Protein AF-A0A3M0GE66-F1 (afdb_monomer_lite)

Structure (mmCIF, N/CA/C/O backbone):
data_AF-A0A3M0GE66-F1
#
_entry.id   AF-A0A3M0GE66-F1
#
loop_
_atom_site.group_PDB
_atom_site.id
_atom_site.type_symbol
_atom_site.label_atom_id
_atom_site.label_alt_id
_atom_site.label_comp_id
_atom_site.label_asym_id
_atom_site.label_entity_id
_atom_site.label_seq_id
_atom_site.pdbx_PDB_ins_code
_atom_site.Cartn_x
_atom_site.Cartn_y
_atom_site.Cartn_z
_atom_site.occupancy
_atom_site.B_iso_or_equiv
_atom_site.auth_seq_id
_atom_site.auth_comp_id
_atom_site.auth_asym_id
_atom_site.auth_atom_id
_atom_site.pdbx_PDB_model_num
ATOM 1 N N . MET A 1 1 ? -7.270 -8.362 22.444 1.00 81.19 1 MET A N 1
ATOM 2 C CA . MET A 1 1 ? -7.858 -7.692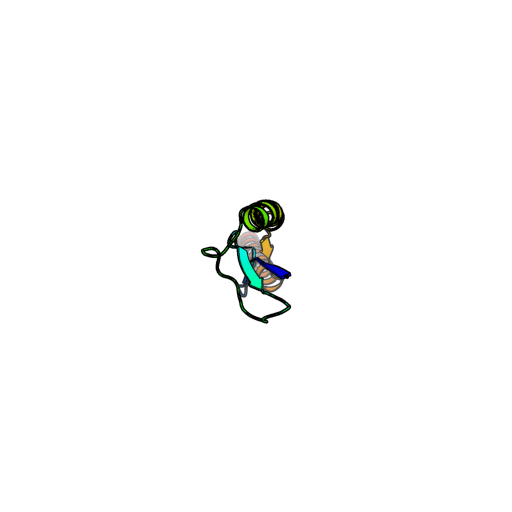 21.264 1.00 81.19 1 MET A CA 1
ATOM 3 C C . MET A 1 1 ? -6.761 -7.568 20.229 1.00 81.19 1 MET A C 1
ATOM 5 O O . MET A 1 1 ? -5.618 -7.399 20.634 1.00 81.19 1 MET A O 1
ATOM 9 N N . GLU A 1 2 ? -7.082 -7.698 18.949 1.00 84.25 2 GLU A N 1
ATOM 10 C CA . GLU A 1 2 ? -6.107 -7.608 17.856 1.00 84.25 2 GLU A CA 1
ATOM 11 C C . GLU A 1 2 ? -6.578 -6.574 16.824 1.00 84.25 2 GLU A C 1
ATOM 13 O O . GLU A 1 2 ? -7.736 -6.587 16.403 1.00 84.25 2 GLU A O 1
ATOM 18 N N . LEU A 1 3 ? -5.683 -5.654 16.458 1.00 85.19 3 LEU A N 1
ATOM 19 C CA . LEU A 1 3 ? -5.882 -4.651 15.413 1.00 85.19 3 LEU A CA 1
ATOM 20 C C . LEU A 1 3 ? -5.005 -5.028 14.223 1.00 85.19 3 LEU A C 1
ATOM 22 O O . LEU A 1 3 ? -3.778 -5.051 14.327 1.00 85.19 3 LEU A O 1
ATOM 26 N N . LEU A 1 4 ? -5.636 -5.329 13.096 1.00 85.56 4 LEU A N 1
ATOM 27 C CA . LEU A 1 4 ? -4.970 -5.718 11.863 1.00 85.56 4 LEU A CA 1
ATOM 28 C C . LEU A 1 4 ? -5.048 -4.554 10.880 1.00 85.56 4 LEU A C 1
ATOM 30 O O . LEU A 1 4 ? -6.136 -4.112 10.520 1.00 85.56 4 LEU A O 1
ATOM 34 N N . PHE A 1 5 ? -3.887 -4.090 10.427 1.00 84.69 5 PHE A N 1
ATOM 35 C CA . PHE A 1 5 ? -3.764 -3.077 9.384 1.00 84.69 5 PHE A CA 1
ATOM 36 C C . PHE A 1 5 ? -3.152 -3.729 8.150 1.00 84.69 5 PHE A C 1
ATOM 38 O O . PHE A 1 5 ? -1.999 -4.168 8.164 1.00 84.69 5 PHE A O 1
ATOM 45 N N . GLN A 1 6 ? -3.932 -3.820 7.080 1.00 81.88 6 GLN A N 1
ATOM 46 C CA . GLN A 1 6 ? -3.514 -4.413 5.820 1.00 81.88 6 GLN A CA 1
ATOM 47 C C . GLN A 1 6 ? -3.482 -3.337 4.743 1.00 81.88 6 GLN A C 1
ATOM 49 O O . GLN A 1 6 ? -4.514 -2.817 4.333 1.00 81.88 6 GLN A O 1
ATOM 54 N N . GLN A 1 7 ? -2.288 -3.011 4.262 1.00 82.12 7 GLN A N 1
ATOM 55 C CA . GLN A 1 7 ? -2.142 -2.099 3.134 1.00 82.12 7 GLN A CA 1
ATOM 56 C C . GLN A 1 7 ? -2.577 -2.788 1.840 1.00 82.12 7 GLN A C 1
ATOM 58 O O . GLN A 1 7 ? -2.183 -3.930 1.579 1.00 82.12 7 GLN A O 1
ATOM 63 N N . GLU A 1 8 ? -3.351 -2.089 1.018 1.00 82.19 8 GLU A N 1
ATOM 64 C CA . GLU A 1 8 ? -3.729 -2.577 -0.301 1.00 82.19 8 GLU A CA 1
ATOM 65 C C . GLU A 1 8 ? -2.589 -2.379 -1.311 1.00 82.19 8 GLU A C 1
ATOM 67 O O . GLU A 1 8 ? -1.842 -1.396 -1.283 1.00 82.19 8 GLU A O 1
ATOM 72 N N . TRP A 1 9 ? -2.431 -3.350 -2.208 1.00 79.88 9 TRP A N 1
ATOM 73 C CA . TRP A 1 9 ? -1.384 -3.347 -3.223 1.00 79.88 9 TRP A CA 1
ATOM 74 C C . TRP A 1 9 ? -2.020 -3.444 -4.599 1.00 79.88 9 TRP A C 1
ATOM 76 O O . TRP A 1 9 ? -2.772 -4.380 -4.866 1.00 79.88 9 TRP A O 1
ATOM 86 N N . ASP A 1 10 ? -1.658 -2.519 -5.479 1.00 80.69 10 ASP A N 1
ATOM 87 C CA . ASP A 1 10 ? -1.945 -2.629 -6.902 1.00 80.69 10 ASP A CA 1
ATOM 88 C C . ASP A 1 10 ? -0.827 -3.463 -7.545 1.00 80.69 10 ASP A C 1
ATOM 90 O O . ASP A 1 10 ? 0.313 -3.007 -7.715 1.00 80.69 10 ASP A O 1
ATOM 94 N N . ASP A 1 11 ? -1.124 -4.735 -7.814 1.00 82.06 11 ASP A N 1
ATOM 95 C CA . ASP A 1 11 ? -0.197 -5.676 -8.439 1.00 82.06 11 ASP A CA 1
ATOM 96 C C . ASP A 1 11 ? -0.617 -5.939 -9.886 1.00 82.06 11 ASP A C 1
ATOM 98 O O . ASP A 1 11 ? -1.558 -6.675 -10.171 1.00 82.06 11 ASP A O 1
ATOM 102 N N . THR A 1 12 ? 0.113 -5.329 -10.815 1.00 85.50 12 THR A N 1
ATOM 103 C CA . THR A 1 12 ? -0.041 -5.563 -12.250 1.00 85.50 12 THR A CA 1
ATOM 104 C C . THR A 1 12 ? 1.134 -6.409 -12.759 1.00 85.50 12 THR A C 1
ATOM 106 O O . THR A 1 12 ? 2.166 -6.576 -12.102 1.00 85.50 12 THR A O 1
ATOM 109 N N . LYS A 1 13 ? 1.021 -6.958 -13.974 1.00 80.75 13 LYS A N 1
ATOM 110 C CA . LYS A 1 13 ? 2.104 -7.719 -14.630 1.00 80.75 13 LYS A CA 1
ATOM 111 C C . LYS A 1 13 ? 3.403 -6.914 -14.815 1.00 80.75 13 LYS A C 1
ATOM 113 O O . LYS A 1 13 ? 4.475 -7.508 -14.882 1.00 80.75 13 LYS A O 1
ATOM 118 N N . LEU A 1 14 ? 3.320 -5.582 -14.880 1.00 81.81 14 LEU A N 1
ATOM 119 C CA . LEU A 1 14 ? 4.453 -4.696 -15.185 1.00 81.81 14 LEU A CA 1
ATOM 120 C C . LEU A 1 14 ? 5.019 -3.972 -13.959 1.00 81.81 14 LEU A C 1
ATOM 122 O O . LEU A 1 14 ? 6.225 -3.749 -13.864 1.00 81.81 14 LEU A O 1
ATOM 126 N N . TYR A 1 15 ? 4.170 -3.625 -13.001 1.00 81.94 15 TYR A N 1
ATOM 127 C CA . TYR A 1 15 ? 4.568 -2.862 -11.828 1.00 81.94 15 TYR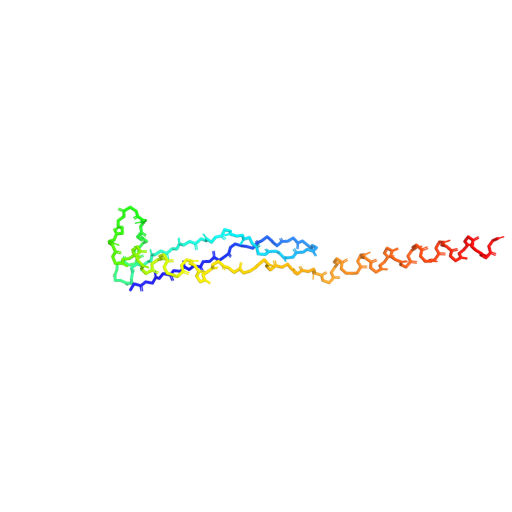 A CA 1
ATOM 128 C C . TYR A 1 15 ? 3.817 -3.357 -10.598 1.00 81.94 15 TYR A C 1
ATOM 130 O O . TYR A 1 15 ? 2.733 -3.933 -10.692 1.00 81.94 15 TYR A O 1
ATOM 138 N N . LYS A 1 16 ? 4.424 -3.138 -9.437 1.00 85.00 16 LYS A N 1
ATOM 139 C CA . LYS A 1 16 ? 3.803 -3.323 -8.134 1.00 85.00 16 LYS A CA 1
ATOM 140 C C . LYS A 1 16 ? 3.839 -1.992 -7.408 1.00 85.00 16 LYS A C 1
ATOM 142 O O . LYS A 1 16 ? 4.919 -1.424 -7.217 1.00 85.00 16 LYS A O 1
ATOM 147 N N . LYS A 1 17 ? 2.673 -1.503 -7.009 1.00 84.06 17 LYS A N 1
ATOM 148 C CA . LYS A 1 17 ? 2.522 -0.233 -6.307 1.00 84.06 17 LYS A CA 1
ATOM 149 C C . LYS A 1 17 ? 1.776 -0.448 -4.992 1.00 84.06 17 LYS A C 1
ATOM 151 O O . LYS A 1 17 ? 0.823 -1.216 -4.931 1.00 84.06 17 LYS A O 1
ATOM 156 N N . ALA A 1 18 ? 2.226 0.217 -3.934 1.00 81.88 18 ALA A N 1
ATOM 157 C CA . ALA A 1 18 ? 1.437 0.365 -2.718 1.00 81.88 18 ALA A CA 1
ATOM 158 C C . ALA A 1 18 ? 0.341 1.410 -2.935 1.00 81.88 18 ALA A C 1
ATOM 160 O O . ALA A 1 18 ? 0.630 2.531 -3.368 1.00 81.88 18 ALA A O 1
ATOM 161 N N . THR A 1 19 ? -0.898 1.054 -2.617 1.00 78.00 19 THR A N 1
ATOM 162 C CA . THR A 1 19 ? -1.993 2.020 -2.551 1.00 78.00 19 THR A CA 1
ATOM 163 C C . THR A 1 19 ? -1.972 2.689 -1.178 1.00 78.00 19 THR A C 1
ATOM 165 O O . THR A 1 19 ? -1.520 2.106 -0.196 1.00 78.00 19 THR A O 1
ATOM 168 N N . ASN A 1 20 ? -2.436 3.936 -1.115 1.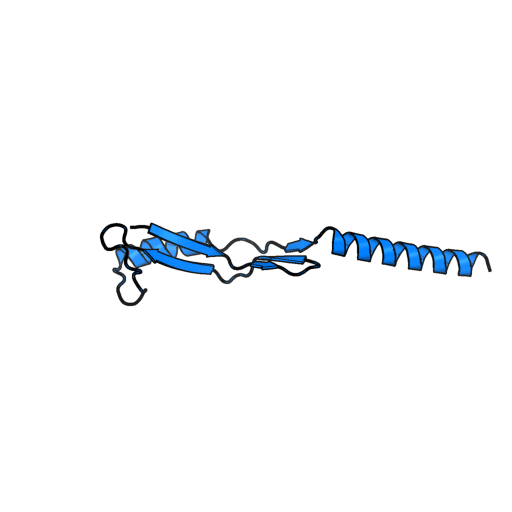00 71.81 20 ASN A N 1
ATOM 169 C CA . ASN A 1 20 ? -2.580 4.672 0.142 1.00 71.81 20 ASN A CA 1
ATOM 170 C C . ASN A 1 20 ? -3.789 4.177 0.971 1.00 71.81 20 ASN A C 1
ATOM 172 O O . ASN A 1 20 ? -3.955 4.563 2.118 1.00 71.81 20 ASN A O 1
ATOM 176 N N . THR A 1 21 ? -4.609 3.279 0.416 1.00 75.75 21 THR A N 1
ATOM 177 C CA . THR A 1 21 ? -5.713 2.637 1.128 1.00 75.75 21 THR A CA 1
ATOM 178 C C . THR A 1 21 ? -5.183 1.568 2.086 1.00 75.75 21 THR A C 1
ATOM 180 O O . THR A 1 21 ? -4.538 0.590 1.691 1.00 75.75 21 THR A O 1
ATOM 183 N N . VAL A 1 22 ? -5.473 1.754 3.371 1.00 79.06 22 VAL A N 1
ATOM 184 C CA . VAL A 1 22 ? -5.235 0.772 4.431 1.00 79.06 22 VAL A CA 1
ATOM 185 C C . VAL A 1 22 ? -6.590 0.194 4.817 1.00 79.06 22 VAL A C 1
ATOM 187 O O . VAL A 1 22 ? -7.525 0.947 5.048 1.00 79.06 22 VAL A O 1
ATOM 190 N N . ARG A 1 23 ? -6.709 -1.137 4.839 1.00 80.69 23 ARG A N 1
ATOM 191 C CA . ARG A 1 23 ? -7.857 -1.841 5.414 1.00 80.69 23 ARG A CA 1
ATOM 192 C C . ARG A 1 23 ? -7.572 -2.164 6.872 1.00 80.69 23 ARG A C 1
ATOM 194 O O . ARG A 1 23 ? -6.601 -2.861 7.173 1.00 80.69 23 A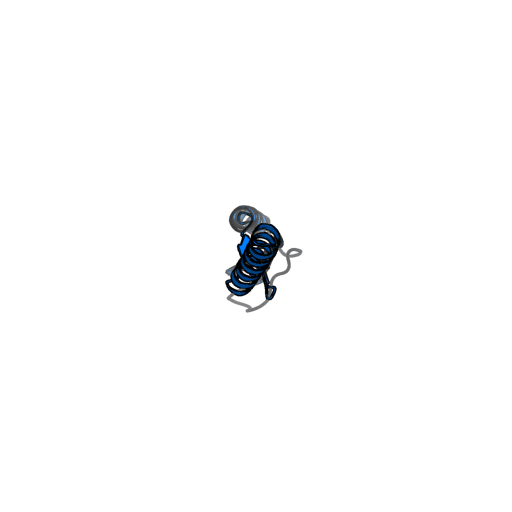RG A O 1
ATOM 201 N N . GLU A 1 24 ? -8.443 -1.703 7.752 1.00 85.19 24 GLU A N 1
ATOM 202 C CA . GLU A 1 24 ? -8.414 -1.959 9.184 1.00 85.19 24 GLU A CA 1
ATOM 203 C C . GLU A 1 24 ? -9.452 -3.011 9.604 1.00 85.19 24 GLU A C 1
ATOM 205 O O . GLU A 1 24 ? -10.607 -3.008 9.176 1.00 85.19 24 GLU A O 1
ATOM 210 N N . VAL A 1 25 ? -9.038 -3.934 10.471 1.00 86.12 25 VAL A N 1
ATOM 211 C CA . VAL A 1 25 ? -9.917 -4.939 11.079 1.00 86.12 25 VAL A CA 1
ATOM 212 C C . VAL A 1 25 ? -9.589 -5.040 12.564 1.00 86.12 25 VAL A C 1
ATOM 214 O O . VAL A 1 25 ? -8.473 -5.399 12.933 1.00 86.12 25 VAL A O 1
ATOM 217 N N . LEU A 1 26 ? -10.569 -4.750 13.423 1.00 88.00 26 LEU A N 1
ATOM 218 C CA . LEU A 1 26 ? -10.483 -4.987 14.865 1.00 88.00 26 LEU A CA 1
ATOM 219 C C . LEU A 1 26 ? -11.210 -6.293 15.204 1.00 88.00 26 LEU A C 1
ATOM 221 O O . LEU A 1 26 ? -12.408 -6.419 14.940 1.00 88.00 26 LEU A O 1
ATOM 225 N N . LYS A 1 27 ? -10.509 -7.253 15.813 1.00 88.25 27 LYS A N 1
ATOM 226 C CA . LYS A 1 27 ? -11.088 -8.533 16.244 1.00 88.25 27 LYS A CA 1
ATOM 227 C C . LYS A 1 27 ? -10.945 -8.730 17.755 1.00 88.25 27 LYS A C 1
ATOM 229 O O . LYS A 1 27 ? -9.923 -8.420 18.380 1.00 88.25 27 LYS A O 1
ATOM 234 N N . CYS A 1 28 ? -12.007 -9.246 18.367 1.00 84.00 28 CYS A N 1
ATOM 235 C CA . CYS A 1 28 ? -11.992 -9.666 19.760 1.00 84.00 28 CYS A CA 1
ATOM 236 C C . CYS A 1 28 ? -11.442 -11.092 19.867 1.00 84.00 28 CYS A C 1
ATOM 238 O O . CYS A 1 28 ? -11.993 -12.003 19.265 1.00 84.00 28 CYS A O 1
ATOM 240 N N . HIS A 1 29 ? -10.414 -11.316 20.686 1.00 84.06 29 HIS A N 1
ATOM 241 C CA . HIS A 1 29 ? -9.914 -12.674 20.946 1.00 84.06 29 HIS A CA 1
ATOM 242 C C . HIS A 1 29 ? -10.865 -13.514 21.802 1.00 84.06 29 HIS A C 1
ATOM 244 O O . HIS A 1 29 ? -10.813 -14.734 21.745 1.00 84.06 29 HIS A O 1
ATOM 250 N N . HIS A 1 30 ? -11.698 -12.872 22.623 1.00 84.62 30 HIS A N 1
ATOM 251 C CA . HIS A 1 30 ? -12.567 -13.584 23.555 1.00 84.62 30 HIS A CA 1
ATOM 252 C C . HIS A 1 30 ? -13.868 -14.049 22.896 1.00 84.62 30 HIS A C 1
ATOM 254 O O . HIS A 1 30 ? -14.305 -15.170 23.117 1.00 84.62 30 HIS A O 1
ATOM 260 N N . CYS A 1 31 ? -14.465 -13.192 22.067 1.00 83.75 31 CYS A N 1
ATOM 261 C CA . CYS A 1 31 ? -15.744 -13.466 21.410 1.00 83.75 31 CYS A CA 1
ATOM 262 C C . CYS A 1 31 ? -15.582 -13.838 19.930 1.00 83.75 31 CYS A C 1
ATOM 264 O O . CYS A 1 31 ? -16.580 -14.028 19.246 1.00 83.75 31 CYS A O 1
ATOM 266 N N . GLU A 1 32 ? -14.348 -13.811 19.413 1.00 83.06 32 GLU A N 1
ATOM 267 C CA . GLU A 1 32 ? -13.967 -14.022 18.003 1.00 83.06 32 GLU A CA 1
ATOM 268 C C . GLU A 1 32 ? -14.692 -13.138 16.972 1.00 83.06 32 GLU A C 1
ATOM 270 O O . GLU A 1 32 ? -14.493 -13.279 15.766 1.00 83.06 32 GLU A O 1
ATOM 275 N N . ALA A 1 33 ? -15.475 -12.172 17.446 1.00 84.69 33 ALA A N 1
ATOM 276 C CA . ALA A 1 33 ? -16.248 -11.249 16.641 1.00 84.69 33 ALA A CA 1
ATOM 277 C C . ALA A 1 33 ? -15.393 -10.081 16.131 1.00 84.69 33 ALA A C 1
ATOM 279 O O . ALA A 1 33 ? -14.496 -9.583 16.825 1.00 84.69 33 ALA A O 1
ATOM 280 N N . GLN A 1 34 ? -15.720 -9.615 14.925 1.00 85.69 34 GLN A N 1
ATOM 281 C CA . GLN A 1 34 ? -15.203 -8.368 14.375 1.00 85.69 34 GLN A CA 1
ATOM 282 C C . GLN A 1 34 ? -15.956 -7.185 14.990 1.00 85.69 34 GLN A C 1
ATOM 284 O O . GLN A 1 34 ? -17.187 -7.153 14.997 1.00 85.69 34 GLN A O 1
ATOM 289 N N . ILE A 1 35 ? -15.215 -6.207 15.504 1.00 85.31 35 ILE A N 1
ATOM 290 C CA . ILE A 1 35 ? -15.774 -5.008 16.126 1.00 85.31 35 ILE A CA 1
ATOM 291 C C . ILE A 1 35 ? -15.711 -3.866 15.114 1.00 85.31 35 ILE A C 1
ATOM 293 O O . ILE A 1 35 ? -14.633 -3.417 14.724 1.00 85.31 35 ILE A O 1
ATOM 297 N N . TYR A 1 36 ? -16.880 -3.376 14.714 1.00 86.25 36 TYR A N 1
ATOM 298 C CA . TYR A 1 36 ? -17.004 -2.237 13.806 1.00 86.25 36 TYR A CA 1
ATOM 299 C C . TYR A 1 36 ? -16.729 -0.900 14.514 1.00 86.25 36 TYR A C 1
ATOM 301 O O . TYR A 1 36 ? -17.040 -0.780 15.702 1.00 86.25 36 TYR A O 1
ATOM 309 N N . PRO A 1 37 ? -16.226 0.116 13.786 1.00 83.31 37 PRO A N 1
ATOM 310 C CA . PRO A 1 37 ? -15.850 1.423 14.338 1.00 83.31 37 PRO A CA 1
ATOM 311 C C . PRO A 1 37 ? -16.961 2.153 15.096 1.00 83.31 37 PRO A C 1
ATOM 313 O O . PRO A 1 37 ? -16.684 2.871 16.046 1.00 83.31 37 PRO A O 1
ATOM 316 N N . VAL A 1 38 ? -18.230 1.901 14.762 1.00 85.75 38 VAL A N 1
ATOM 317 C CA . VAL A 1 38 ? -19.382 2.463 15.492 1.00 85.75 38 VAL A CA 1
ATOM 318 C C . VAL A 1 38 ? -19.435 2.056 16.974 1.00 85.75 38 VAL A C 1
ATOM 320 O O . VAL A 1 38 ? -20.044 2.752 17.776 1.00 85.75 38 VAL A O 1
ATOM 323 N N . ASN A 1 39 ? -18.799 0.940 17.344 1.00 85.31 39 ASN A N 1
ATOM 324 C CA . ASN A 1 39 ? -18.775 0.417 18.713 1.00 85.31 39 ASN A CA 1
ATOM 325 C C . ASN A 1 39 ? -17.433 0.670 19.421 1.00 85.31 39 ASN A C 1
ATOM 327 O O . ASN A 1 39 ? -17.113 -0.018 20.392 1.00 85.31 39 ASN A O 1
ATOM 331 N N . TRP A 1 40 ? -16.600 1.578 18.911 1.00 89.25 40 TRP A N 1
ATOM 332 C CA . TRP A 1 40 ? -15.302 1.860 19.517 1.00 89.25 40 TRP A CA 1
ATOM 333 C C . TRP A 1 40 ? -15.438 2.787 20.722 1.00 89.25 40 TRP A C 1
ATOM 335 O O . TRP A 1 40 ? -16.279 3.681 20.768 1.00 89.25 40 TRP A O 1
ATOM 345 N N . THR A 1 41 ? -14.596 2.547 21.720 1.00 90.44 41 THR A N 1
ATOM 346 C CA . THR A 1 41 ? -14.419 3.443 22.862 1.00 90.44 41 THR A CA 1
ATOM 347 C C . THR A 1 41 ? -13.321 4.462 22.552 1.00 90.44 41 THR A C 1
ATOM 349 O O . THR A 1 41 ? -12.488 4.232 21.674 1.00 90.44 41 THR A O 1
ATOM 352 N N . GLU A 1 42 ? -13.268 5.563 23.308 1.00 92.00 42 GLU A N 1
ATOM 353 C CA . GLU A 1 42 ? -12.255 6.620 23.118 1.00 92.00 42 GLU A CA 1
ATOM 354 C C . GLU A 1 42 ? -10.809 6.081 23.179 1.00 92.00 42 GLU A C 1
ATOM 356 O O . GLU A 1 42 ? -9.928 6.528 22.444 1.00 92.00 42 GLU A O 1
ATOM 361 N N . ASP A 1 43 ? -10.563 5.081 24.029 1.00 88.56 43 ASP A N 1
ATOM 362 C CA . ASP A 1 43 ? -9.262 4.414 24.129 1.00 88.56 43 ASP A CA 1
ATOM 363 C C . ASP A 1 43 ? -8.885 3.687 22.825 1.00 88.56 43 ASP A C 1
ATOM 365 O O . ASP A 1 43 ? -7.775 3.851 22.311 1.00 88.56 43 ASP A O 1
ATOM 369 N N . ILE A 1 44 ? -9.842 2.961 22.233 1.00 88.94 44 ILE A N 1
ATOM 370 C CA . ILE A 1 44 ? -9.653 2.254 20.961 1.00 88.94 44 ILE A CA 1
ATOM 371 C C . ILE A 1 44 ? -9.391 3.257 19.837 1.00 88.94 44 ILE A C 1
ATOM 373 O O . ILE A 1 44 ? -8.472 3.042 19.048 1.00 88.94 44 ILE A O 1
ATOM 377 N N . GLU A 1 45 ? -10.133 4.369 19.782 1.00 90.06 45 GLU A N 1
ATOM 378 C CA . GLU A 1 45 ? -9.920 5.418 18.776 1.00 90.06 45 GLU A CA 1
ATOM 379 C C . GLU A 1 45 ? -8.521 6.034 18.867 1.00 90.06 45 GLU A C 1
ATOM 381 O O . GLU A 1 45 ? -7.866 6.254 17.846 1.00 90.06 45 GLU A O 1
ATOM 386 N N . ARG A 1 46 ? -8.020 6.270 20.084 1.00 90.38 46 ARG A N 1
ATOM 387 C CA . ARG A 1 46 ? -6.680 6.829 20.292 1.00 90.38 46 ARG A CA 1
ATOM 388 C C . ARG A 1 46 ? -5.588 5.881 19.803 1.00 90.38 46 ARG A C 1
ATOM 390 O O . ARG A 1 46 ? -4.671 6.311 19.098 1.00 90.38 46 ARG A O 1
ATOM 397 N N . VAL A 1 47 ? -5.680 4.603 20.167 1.00 89.94 47 VAL A N 1
ATOM 398 C CA . VAL A 1 47 ? -4.728 3.569 19.735 1.00 89.94 47 VAL A CA 1
ATOM 399 C C . VAL A 1 47 ? -4.816 3.365 18.221 1.00 89.94 47 VAL A C 1
ATOM 401 O O . VAL A 1 47 ? -3.788 3.322 17.542 1.00 89.94 47 VAL A O 1
ATOM 404 N N . TYR A 1 48 ? -6.030 3.332 17.670 1.00 89.69 48 TYR A N 1
ATOM 405 C CA . TYR A 1 48 ? -6.269 3.264 16.232 1.00 89.69 48 TYR A CA 1
ATOM 406 C C . TYR A 1 48 ? -5.606 4.425 15.485 1.00 89.69 48 TYR A C 1
ATOM 408 O O . TYR A 1 48 ? -4.810 4.188 14.580 1.00 89.69 48 TYR A O 1
ATOM 416 N N . ALA A 1 49 ? -5.869 5.671 15.887 1.00 88.62 49 ALA A N 1
ATOM 417 C CA . ALA A 1 49 ? -5.335 6.857 15.222 1.00 88.62 49 ALA A CA 1
ATOM 418 C C . ALA A 1 49 ? -3.800 6.913 15.269 1.00 88.62 49 ALA A C 1
ATOM 420 O O . ALA A 1 49 ? -3.163 7.386 14.324 1.00 88.62 49 ALA A O 1
ATOM 421 N N . TYR A 1 50 ? -3.196 6.422 16.355 1.00 89.31 50 TYR A N 1
ATOM 422 C CA . TYR A 1 50 ? -1.748 6.280 16.447 1.00 89.31 50 TYR A CA 1
ATOM 423 C C . TYR A 1 50 ? -1.228 5.271 15.416 1.00 89.31 50 TYR A C 1
ATOM 425 O O . TYR A 1 50 ? -0.374 5.614 14.601 1.00 89.31 50 TYR A O 1
ATOM 433 N N . HIS A 1 51 ? -1.771 4.052 15.393 1.00 87.19 51 HIS A N 1
ATOM 434 C CA . HIS A 1 51 ? -1.296 3.004 14.486 1.00 87.19 51 HIS A CA 1
ATOM 435 C C . HIS A 1 51 ? -1.617 3.265 13.014 1.00 87.19 51 HIS A C 1
ATOM 437 O O . HIS A 1 51 ? -0.808 2.907 12.161 1.00 87.19 51 HIS A O 1
ATOM 443 N N . LEU A 1 52 ? -2.724 3.943 12.705 1.00 85.94 52 LEU A N 1
ATOM 444 C CA . LEU A 1 52 ? -3.075 4.340 11.343 1.00 85.94 52 LEU A CA 1
ATOM 445 C C . LEU A 1 52 ? -1.987 5.231 10.724 1.00 85.94 52 LEU A C 1
ATOM 447 O O . LEU A 1 52 ? -1.566 4.991 9.595 1.00 85.94 52 LEU A O 1
ATOM 451 N N . LYS A 1 53 ? -1.451 6.192 11.491 1.00 83.88 53 LYS A N 1
ATOM 452 C CA . LYS A 1 53 ? -0.343 7.056 11.040 1.00 83.88 53 LYS A CA 1
ATOM 453 C C . LYS A 1 53 ? 0.945 6.285 10.756 1.00 83.88 53 LYS A C 1
ATOM 455 O O . LYS A 1 53 ? 1.731 6.707 9.920 1.00 83.88 53 LYS A O 1
ATOM 460 N N . LEU A 1 54 ? 1.179 5.179 11.463 1.00 81.81 54 LEU A N 1
ATOM 461 C CA . LEU A 1 54 ? 2.335 4.307 11.230 1.00 81.81 54 LEU A CA 1
ATOM 462 C C . LEU A 1 54 ? 2.094 3.327 10.068 1.00 81.81 54 LEU A C 1
ATOM 464 O O . LEU A 1 54 ? 3.050 2.865 9.444 1.00 81.81 54 LEU A O 1
ATOM 468 N N . ALA A 1 55 ? 0.835 2.970 9.811 1.00 77.94 55 ALA A N 1
ATOM 469 C CA . ALA A 1 55 ? 0.440 2.041 8.759 1.00 77.94 55 ALA A CA 1
ATOM 470 C C . ALA A 1 55 ? 0.437 2.686 7.366 1.00 77.94 55 ALA A C 1
ATOM 472 O O . ALA A 1 55 ? 0.633 1.978 6.377 1.00 77.94 55 ALA A O 1
ATOM 473 N N . GLU A 1 56 ? 0.257 4.005 7.283 1.00 71.00 56 GLU A N 1
ATOM 474 C CA . GLU A 1 56 ? 0.419 4.775 6.052 1.00 71.00 56 GLU A CA 1
ATOM 475 C C . GLU A 1 56 ? 1.898 4.779 5.627 1.00 71.00 56 GLU A C 1
ATOM 477 O O . GLU A 1 56 ? 2.712 5.573 6.097 1.00 71.00 56 GLU A O 1
ATOM 482 N N . LYS A 1 57 ? 2.283 3.825 4.770 1.00 66.06 57 LYS A N 1
ATOM 483 C CA . LYS A 1 57 ? 3.657 3.740 4.262 1.00 66.06 57 LYS A CA 1
ATOM 484 C C . LYS A 1 57 ? 3.878 4.691 3.096 1.00 66.06 57 LYS A C 1
ATOM 486 O O . LYS A 1 57 ? 2.977 4.983 2.310 1.00 66.06 57 LYS A O 1
ATOM 491 N N . ASP A 1 58 ? 5.139 5.091 2.954 1.00 63.84 58 ASP A N 1
ATOM 492 C CA . ASP A 1 58 ? 5.627 5.868 1.820 1.00 63.84 58 ASP A CA 1
ATOM 493 C C . ASP A 1 58 ? 5.316 5.174 0.479 1.00 63.84 58 ASP A C 1
ATOM 495 O O . ASP A 1 58 ? 5.140 3.950 0.411 1.00 63.84 58 ASP A O 1
ATOM 499 N N . ARG A 1 59 ? 5.235 5.964 -0.598 1.00 65.56 59 ARG A N 1
ATOM 500 C CA . ARG A 1 59 ? 4.816 5.524 -1.935 1.00 65.56 59 ARG A CA 1
A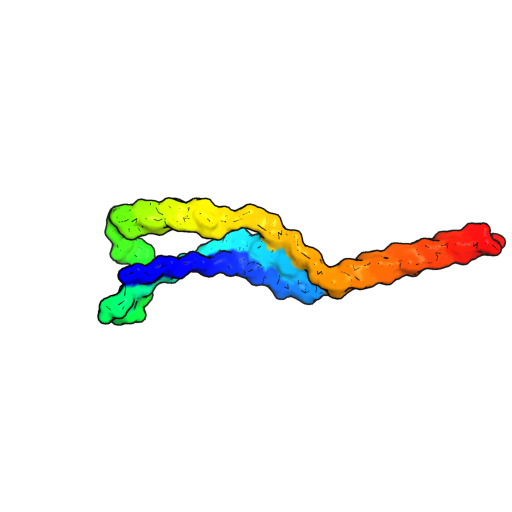TOM 501 C C . ARG A 1 59 ? 5.768 4.452 -2.466 1.00 65.56 59 ARG A C 1
ATOM 503 O O . ARG A 1 59 ? 6.746 4.738 -3.150 1.00 65.56 59 ARG A O 1
ATOM 510 N N . TYR A 1 60 ? 5.446 3.189 -2.208 1.0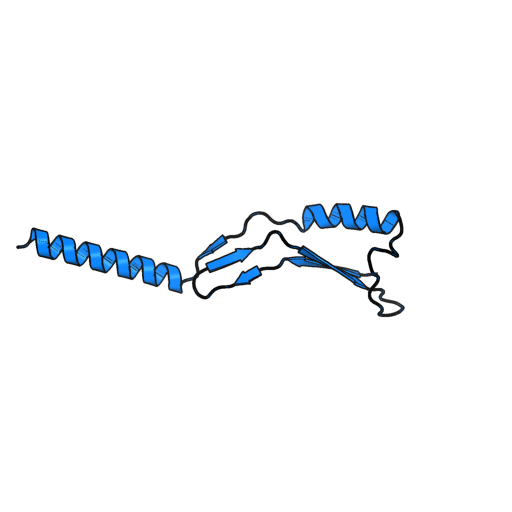0 73.00 60 TYR A N 1
ATOM 511 C CA . TYR A 1 60 ? 6.210 2.068 -2.733 1.00 73.00 60 TYR A CA 1
ATOM 512 C C . TYR A 1 60 ? 5.856 1.847 -4.200 1.00 73.00 60 TYR A C 1
ATOM 514 O O . TYR A 1 60 ? 4.724 1.488 -4.532 1.00 73.00 60 TYR A O 1
ATOM 522 N N . PHE A 1 61 ? 6.836 2.022 -5.077 1.00 80.31 61 PHE A N 1
ATOM 523 C CA . PHE A 1 61 ? 6.716 1.709 -6.493 1.00 80.31 61 PHE A CA 1
ATOM 524 C C . PHE A 1 61 ? 7.893 0.838 -6.917 1.00 80.31 61 PHE A C 1
ATOM 526 O O . PHE A 1 61 ? 9.050 1.241 -6.808 1.00 80.31 61 PHE A O 1
ATOM 533 N N . LYS A 1 62 ? 7.601 -0.372 -7.398 1.00 81.00 62 LYS A N 1
ATOM 534 C CA . LYS A 1 62 ? 8.613 -1.305 -7.887 1.00 81.00 62 LYS A CA 1
ATOM 535 C C . LYS A 1 62 ? 8.231 -1.829 -9.263 1.00 81.00 62 LYS A C 1
ATOM 537 O O . LYS A 1 62 ? 7.171 -2.425 -9.448 1.00 81.00 62 LYS A O 1
ATOM 542 N N . LEU A 1 63 ? 9.134 -1.642 -10.219 1.00 84.25 63 LEU A N 1
ATOM 543 C CA . LEU A 1 63 ? 9.017 -2.216 -11.555 1.00 84.25 63 LEU A CA 1
ATOM 544 C C . LEU A 1 63 ? 9.344 -3.710 -11.504 1.00 84.25 63 LEU A C 1
ATOM 546 O O . LEU A 1 63 ? 10.300 -4.133 -10.849 1.00 84.25 63 LEU A O 1
ATOM 550 N N . LYS A 1 64 ? 8.531 -4.519 -12.183 1.00 87.88 64 LYS A N 1
ATOM 551 C CA . LYS A 1 64 ? 8.770 -5.959 -12.309 1.00 87.88 64 LYS A CA 1
ATOM 552 C C . LYS A 1 64 ? 9.840 -6.219 -13.374 1.00 87.88 64 LYS A C 1
ATOM 554 O O . LYS A 1 64 ? 9.975 -5.422 -14.304 1.00 87.88 64 LYS A O 1
ATOM 559 N N . PRO A 1 65 ? 10.570 -7.348 -13.295 1.00 84.31 65 PRO A N 1
ATOM 560 C CA . PRO A 1 65 ? 11.602 -7.683 -14.281 1.00 84.31 65 PRO A CA 1
ATOM 561 C C . PRO A 1 65 ? 11.056 -7.727 -15.716 1.00 84.31 65 PRO A C 1
ATOM 563 O O . PRO A 1 65 ? 11.764 -7.359 -16.645 1.00 84.31 65 PRO A O 1
ATOM 566 N N . LEU A 1 66 ? 9.778 -8.082 -15.894 1.00 86.38 66 LEU A N 1
ATOM 567 C CA . LEU A 1 66 ? 9.105 -8.048 -17.196 1.00 86.38 66 LEU A CA 1
ATOM 568 C C . LEU A 1 66 ? 9.060 -6.641 -17.809 1.00 86.38 66 LEU A C 1
ATOM 570 O O . LEU A 1 66 ? 9.315 -6.488 -19.000 1.00 86.38 66 LEU A O 1
ATOM 574 N N . ALA A 1 67 ? 8.775 -5.609 -17.009 1.00 87.88 67 ALA A N 1
ATOM 575 C CA . ALA A 1 67 ? 8.761 -4.233 -17.500 1.00 87.88 67 ALA A CA 1
ATOM 576 C C . ALA A 1 67 ? 10.169 -3.762 -17.881 1.00 87.88 67 ALA A C 1
ATOM 578 O O . ALA A 1 67 ? 10.344 -3.130 -18.917 1.00 87.88 67 ALA A O 1
ATOM 579 N N . LEU A 1 68 ? 11.181 -4.133 -17.091 1.00 88.62 68 LEU A N 1
ATOM 580 C CA . LEU A 1 68 ? 12.580 -3.836 -17.411 1.00 88.62 68 LEU A CA 1
ATOM 581 C C . LEU A 1 68 ? 13.030 -4.530 -18.705 1.00 88.62 68 LEU A C 1
ATOM 583 O O . LEU A 1 68 ? 13.691 -3.903 -19.528 1.00 88.62 68 LEU A O 1
ATOM 587 N N . GLY A 1 69 ? 12.623 -5.784 -18.920 1.00 90.94 69 GLY A N 1
ATOM 588 C CA . GLY A 1 69 ? 12.894 -6.515 -20.160 1.00 90.94 69 GLY A CA 1
ATOM 589 C C . GLY A 1 69 ? 12.283 -5.842 -21.392 1.00 90.94 69 GLY A C 1
ATOM 590 O O . GLY A 1 69 ? 12.966 -5.687 -22.400 1.00 90.94 69 GLY A O 1
ATOM 591 N N . LEU A 1 70 ? 11.032 -5.375 -21.298 1.00 90.69 70 LEU A N 1
ATOM 592 C CA . LEU A 1 70 ? 10.370 -4.636 -22.382 1.00 90.69 70 LEU A CA 1
ATOM 593 C C . LEU A 1 70 ? 11.073 -3.310 -22.697 1.00 90.69 70 LEU A C 1
ATOM 595 O O . LEU A 1 70 ? 11.264 -2.985 -23.867 1.00 90.69 70 LEU A O 1
ATOM 599 N N . ILE A 1 71 ? 11.495 -2.567 -21.669 1.00 91.44 71 ILE A N 1
ATOM 600 C CA . ILE A 1 71 ? 12.254 -1.320 -21.845 1.00 91.44 71 ILE A CA 1
ATOM 601 C C . ILE A 1 71 ? 13.597 -1.607 -22.532 1.00 91.44 71 ILE A C 1
ATOM 603 O O . ILE A 1 71 ? 13.956 -0.921 -23.487 1.00 91.44 71 ILE A O 1
ATOM 607 N N . GLY A 1 72 ? 14.313 -2.645 -22.090 1.00 93.81 72 GLY A N 1
ATOM 608 C CA . GLY A 1 72 ? 15.580 -3.060 -22.692 1.00 93.81 72 GLY A CA 1
ATOM 609 C C . GLY A 1 72 ? 15.434 -3.458 -24.161 1.00 93.81 72 GLY A C 1
ATOM 610 O O . GLY A 1 72 ? 16.207 -2.998 -24.998 1.00 93.81 72 GLY A O 1
ATOM 611 N N . LEU A 1 73 ? 14.407 -4.247 -24.492 1.00 94.94 73 LEU A N 1
ATOM 612 C CA . LEU A 1 73 ? 14.104 -4.631 -25.872 1.00 94.94 73 LEU A CA 1
ATOM 613 C C . LEU A 1 73 ? 13.813 -3.399 -26.742 1.00 94.94 73 LEU A C 1
ATOM 615 O O . LEU A 1 73 ? 14.355 -3.278 -27.838 1.00 94.94 73 LEU A O 1
ATOM 619 N N . GLY A 1 74 ? 13.008 -2.461 -26.234 1.00 92.69 74 GLY A N 1
ATOM 620 C CA . GLY A 1 74 ? 12.702 -1.210 -26.926 1.00 92.69 74 GLY A CA 1
ATOM 621 C C . GLY A 1 74 ? 13.963 -0.406 -27.252 1.00 92.69 74 GLY A C 1
ATOM 622 O O . GLY A 1 74 ? 14.182 -0.054 -28.410 1.00 92.69 74 GLY A O 1
ATOM 623 N N . LEU A 1 75 ? 14.847 -0.195 -26.274 1.00 95.69 75 LEU A N 1
ATOM 624 C CA . LEU A 1 75 ? 16.120 0.504 -26.496 1.00 95.69 75 LEU A CA 1
ATOM 625 C C . LEU A 1 75 ? 16.997 -0.193 -27.544 1.00 95.69 75 LEU A C 1
ATOM 627 O O . LEU A 1 75 ? 17.589 0.472 -28.393 1.00 95.69 75 LEU A O 1
ATOM 631 N N . LEU A 1 76 ? 17.041 -1.525 -27.521 1.00 95.62 76 LEU A N 1
ATOM 632 C CA . LEU A 1 76 ? 17.836 -2.323 -28.451 1.00 95.62 76 LEU A CA 1
ATOM 633 C C . LEU A 1 76 ? 17.310 -2.206 -29.890 1.00 95.62 76 LEU A C 1
ATOM 635 O O . LEU A 1 76 ? 18.098 -2.031 -30.817 1.00 95.62 76 LEU A O 1
ATOM 639 N N . THR A 1 77 ? 15.985 -2.215 -30.079 1.00 94.94 77 THR A N 1
ATOM 640 C CA . THR A 1 77 ? 15.374 -2.001 -31.405 1.00 94.94 77 THR A CA 1
ATOM 641 C C . THR A 1 77 ? 15.658 -0.609 -31.966 1.00 94.94 77 THR A C 1
ATOM 643 O O . THR A 1 77 ? 16.021 -0.491 -33.135 1.00 94.94 77 THR A O 1
ATOM 646 N N . VAL A 1 78 ? 15.570 0.438 -31.138 1.00 95.69 78 VAL A N 1
ATOM 647 C CA . VAL A 1 78 ? 15.873 1.815 -31.558 1.00 95.69 78 VAL A CA 1
ATOM 648 C C . VAL A 1 78 ? 17.350 1.959 -31.918 1.00 95.69 78 VAL A C 1
ATOM 650 O O . VAL A 1 78 ? 17.666 2.491 -32.979 1.00 95.69 78 VAL A O 1
ATOM 653 N N . ALA A 1 79 ? 18.256 1.440 -31.086 1.00 94.19 79 ALA A N 1
ATOM 654 C CA . ALA A 1 79 ? 19.692 1.477 -31.358 1.00 94.19 79 ALA A CA 1
ATOM 655 C C . ALA A 1 79 ? 20.050 0.752 -32.664 1.00 94.19 79 ALA A C 1
ATOM 657 O O . ALA A 1 79 ? 20.819 1.273 -33.470 1.00 94.19 79 ALA A O 1
ATOM 658 N N . CYS A 1 80 ? 19.454 -0.419 -32.901 1.00 94.56 80 CYS A N 1
ATOM 659 C CA . CYS A 1 80 ? 19.664 -1.181 -34.127 1.00 94.56 80 CYS A CA 1
ATOM 660 C C . CYS A 1 80 ? 19.124 -0.432 -35.358 1.00 94.56 80 CYS A C 1
ATOM 662 O O . CYS A 1 80 ? 19.824 -0.322 -36.361 1.00 94.56 80 CYS A O 1
ATOM 664 N N . GLY A 1 81 ? 17.931 0.166 -35.263 1.00 94.94 81 GLY A N 1
ATOM 665 C CA . GLY A 1 81 ? 17.355 0.978 -36.338 1.00 94.94 81 GLY A CA 1
ATOM 666 C C . GLY A 1 81 ? 18.212 2.197 -36.692 1.00 94.94 81 GLY A C 1
ATOM 667 O O . GLY A 1 81 ? 18.499 2.422 -37.863 1.00 94.94 81 GLY A O 1
ATOM 668 N N . VAL A 1 82 ? 18.685 2.947 -35.690 1.00 95.44 82 VAL A N 1
ATOM 669 C CA . VAL A 1 82 ? 19.579 4.098 -35.907 1.00 95.44 82 VAL A CA 1
ATOM 670 C C . VAL A 1 82 ? 20.903 3.661 -36.530 1.00 95.44 82 VAL A C 1
ATOM 672 O O . VAL A 1 82 ? 21.381 4.314 -37.451 1.00 95.44 82 VAL A O 1
ATOM 675 N N . TYR A 1 83 ? 21.481 2.548 -36.071 1.00 95.25 83 TYR A N 1
ATOM 676 C CA . TYR A 1 83 ? 22.722 2.017 -36.634 1.00 95.25 83 TYR A CA 1
ATOM 677 C C . TYR A 1 83 ? 22.574 1.658 -38.117 1.00 95.25 83 TYR A C 1
ATOM 679 O O . TYR A 1 83 ? 23.430 2.017 -38.920 1.00 95.25 83 TYR A O 1
ATOM 687 N N . ILE A 1 84 ? 21.467 1.006 -38.489 1.00 94.00 84 ILE A N 1
ATOM 688 C CA . ILE A 1 84 ? 21.169 0.656 -39.883 1.00 94.00 84 ILE A CA 1
ATOM 689 C C . ILE A 1 84 ? 20.987 1.918 -40.737 1.00 94.00 84 ILE A C 1
ATOM 691 O O . ILE A 1 84 ? 21.496 1.962 -41.849 1.00 94.00 84 ILE A O 1
ATOM 695 N N . ILE A 1 85 ? 20.316 2.953 -40.218 1.00 94.00 85 ILE A N 1
ATOM 696 C CA . ILE A 1 85 ? 20.130 4.232 -40.926 1.00 94.00 85 ILE A CA 1
ATOM 697 C C . ILE A 1 85 ? 21.458 4.986 -41.098 1.00 94.00 85 ILE A C 1
ATOM 699 O O . ILE A 1 85 ? 21.639 5.659 -42.101 1.00 94.00 85 ILE A O 1
ATOM 703 N N . LEU A 1 86 ? 22.382 4.889 -40.138 1.00 90.56 86 LEU A N 1
ATOM 704 C CA . LEU A 1 86 ? 23.688 5.558 -40.194 1.00 90.56 86 LEU A CA 1
ATOM 705 C C . LEU A 1 86 ? 24.709 4.824 -41.088 1.00 90.56 86 LEU A C 1
ATOM 707 O O . LEU A 1 86 ? 25.681 5.426 -41.535 1.00 90.56 86 LEU A O 1
ATOM 711 N N . GLN A 1 87 ? 24.534 3.514 -41.286 1.00 84.75 87 GLN A N 1
ATOM 712 C CA . GLN A 1 87 ? 25.352 2.673 -42.173 1.00 84.75 87 GLN A CA 1
ATOM 713 C C . GLN A 1 87 ? 24.844 2.639 -43.625 1.00 84.75 87 GLN A C 1
ATOM 715 O O . GLN A 1 87 ? 25.548 2.107 -44.484 1.00 84.75 87 GLN A O 1
ATOM 720 N N . LEU A 1 88 ? 23.639 3.158 -43.875 1.00 68.50 88 LEU A N 1
ATOM 721 C CA . LEU A 1 88 ? 23.037 3.329 -45.198 1.00 68.50 88 LEU A CA 1
ATOM 722 C C . LEU A 1 88 ? 23.458 4.670 -45.812 1.00 68.50 88 LEU A C 1
ATOM 724 O O . LEU A 1 88 ? 23.739 4.676 -47.030 1.00 68.50 88 LEU A O 1
#

pLDDT: mean 85.3, std 6.9, range [63.84, 95.69]

Radius of gyration: 23.63 Å; chains: 1; bounding box: 45×21×69 Å

Secondary structure (DSSP, 8-state):
-EEEEEEEEEE-SSEEEEEEEEEEEEE-TTT--B--GGG--HHHHHHHHHHHHHHS----EEE-HHHHHHHHHHHHHHHHHHHHHHH-

Foldseek 3Di:
DDKDWAWDWDDDPWKIKTDQDIDIWDADPVVRDTDDPVPDDPVRVVVVVVVNVVSRDDIDIDTDVVNVVVVVVVVVVVVVVVVVVVVD

Organism: NCBI:txid2479847

Sequence (88 aa):
MELLFQQEWDDTKLYKKATNTVREVLKCHHCEAQIYPVNWTEDIERVYAYHLKLAEKDRYFKLKPLALGLIGLGLLTVACGVYIILQL